Protein AF-A0A8T7A6Z7-F1 (afdb_monomer_lite)

Radius of gyration: 22.87 Å; chains: 1; bounding box: 56×29×60 Å

Sequence (134 aa):
MDINQIFSFLGSIPWYIWLILFIGFLFVTGDRILFEYEVKFPLQQGLGRGELEFKSLKKKGELIELEFDLETDEPLNSLEIFVNDESVHRLSKDKLSSQIRIKEAYNGVSPKENDQVRVEINGQTRFSGNLYRD

Foldseek 3Di:
DDPVVVVVVVVVDDVVVVVVVVVVVCVVVPWDWPFWKKDWFPDDPQWDIWIWIWTAIPVPATKTWTKGQTDDPDQFAKKWKDWLNDTFDIDGNVQDDNIHTDTDHTPDDDHDFQTKMFMDTPNHTPTIDGIDGD

Secondary structure (DSSP, 8-state):
--HHHHHHHHHHS-HHHHHHHHHHHHHHH---EEEEEEEEE--BTTB-EEEEEEEEETTTEEEEEEEEE---SS---EEEEEETTEEEEEEEGGG--SEEEEEEEE-SPPP-TTPEEEEEETTEEEEEEE-EE-

Structure (mmCIF, N/CA/C/O backbone):
data_AF-A0A8T7A6Z7-F1
#
_entry.id   AF-A0A8T7A6Z7-F1
#
loop_
_atom_site.group_PDB
_atom_site.id
_atom_site.type_symbol
_atom_site.label_atom_id
_atom_site.label_alt_id
_atom_site.label_comp_id
_atom_site.label_asym_id
_atom_site.label_entity_id
_atom_site.label_seq_id
_atom_site.pdbx_PDB_ins_code
_atom_site.Cartn_x
_atom_site.Cartn_y
_atom_site.Cartn_z
_atom_site.occupancy
_atom_site.B_iso_or_equiv
_atom_site.auth_seq_id
_atom_site.auth_comp_id
_atom_site.auth_asym_id
_atom_site.auth_atom_id
_atom_site.pdbx_PDB_model_num
ATOM 1 N N . MET A 1 1 ? 36.596 -17.715 -27.586 1.00 61.12 1 MET A N 1
ATOM 2 C CA . MET A 1 1 ? 36.614 -16.299 -27.997 1.00 61.12 1 MET A CA 1
ATOM 3 C C . MET A 1 1 ? 37.501 -15.577 -27.008 1.00 61.12 1 MET A C 1
ATOM 5 O O . MET A 1 1 ? 37.231 -15.668 -25.817 1.00 61.12 1 MET A O 1
ATOM 9 N N . ASP A 1 2 ? 38.596 -14.987 -27.476 1.00 87.00 2 ASP A N 1
ATOM 10 C CA . ASP A 1 2 ? 39.573 -14.333 -26.601 1.00 87.00 2 ASP A CA 1
ATOM 11 C C . ASP A 1 2 ? 39.030 -13.017 -26.042 1.00 87.00 2 ASP A C 1
ATOM 13 O O . ASP A 1 2 ? 38.302 -12.292 -26.723 1.00 87.00 2 ASP A O 1
ATOM 17 N N . ILE A 1 3 ? 39.444 -12.661 -24.825 1.00 82.69 3 ILE A N 1
ATOM 18 C CA . ILE A 1 3 ? 39.104 -11.375 -24.193 1.00 82.69 3 ILE A CA 1
ATOM 19 C C . ILE A 1 3 ? 39.466 -10.190 -25.106 1.00 82.69 3 ILE A C 1
ATOM 21 O O . ILE A 1 3 ? 38.696 -9.242 -25.242 1.00 82.69 3 ILE A O 1
ATOM 25 N N . ASN A 1 4 ? 40.585 -10.288 -25.824 1.00 83.94 4 ASN A N 1
ATOM 26 C CA . ASN A 1 4 ? 41.031 -9.256 -26.759 1.00 83.94 4 ASN A CA 1
ATOM 27 C C . ASN A 1 4 ? 40.121 -9.139 -27.993 1.00 83.94 4 ASN A C 1
ATOM 29 O O . ASN A 1 4 ? 39.920 -8.042 -28.512 1.00 83.94 4 ASN A O 1
ATOM 33 N N . GLN A 1 5 ? 39.515 -10.246 -28.434 1.00 83.88 5 GLN A N 1
ATOM 34 C CA . GLN A 1 5 ? 38.536 -10.235 -29.523 1.00 83.88 5 GLN A CA 1
ATOM 35 C C . GLN A 1 5 ? 37.231 -9.570 -29.076 1.00 83.88 5 GLN A C 1
ATOM 37 O O . GLN A 1 5 ? 36.665 -8.779 -29.829 1.00 83.88 5 GLN A O 1
ATOM 42 N N . ILE A 1 6 ? 36.806 -9.806 -27.829 1.00 82.00 6 ILE A N 1
ATOM 43 C CA . ILE A 1 6 ? 35.635 -9.149 -27.230 1.00 82.00 6 ILE A CA 1
ATOM 44 C C . ILE A 1 6 ? 35.831 -7.628 -27.188 1.00 82.00 6 ILE A C 1
ATOM 46 O O . ILE A 1 6 ? 34.968 -6.894 -27.660 1.00 82.00 6 ILE A O 1
ATOM 50 N N . PHE A 1 7 ? 36.972 -7.141 -26.693 1.00 81.88 7 PHE A N 1
ATOM 51 C CA . PHE A 1 7 ? 37.239 -5.698 -26.627 1.00 81.88 7 PHE A CA 1
ATOM 52 C C . PHE A 1 7 ? 37.320 -5.038 -28.008 1.00 81.88 7 PHE A C 1
ATOM 54 O O . PHE A 1 7 ? 36.793 -3.942 -28.190 1.00 81.88 7 PHE A O 1
ATOM 61 N N . SER A 1 8 ? 37.916 -5.716 -28.994 1.00 82.31 8 SER A N 1
ATOM 62 C CA . SER A 1 8 ? 37.979 -5.206 -30.371 1.00 82.31 8 SER A CA 1
ATOM 63 C C . SER A 1 8 ? 36.595 -5.081 -31.017 1.00 82.31 8 SER A C 1
ATOM 65 O O . SER A 1 8 ? 36.318 -4.108 -31.716 1.00 82.31 8 SER A O 1
ATOM 67 N N . PHE A 1 9 ? 35.701 -6.028 -30.723 1.00 83.62 9 PHE A N 1
ATOM 68 C CA . PHE A 1 9 ? 34.317 -6.006 -31.178 1.00 83.62 9 PHE A CA 1
ATOM 69 C C . PHE A 1 9 ? 33.499 -4.921 -30.468 1.00 83.62 9 PHE A C 1
ATOM 71 O O . PHE A 1 9 ? 32.759 -4.190 -31.110 1.00 83.62 9 PHE A O 1
ATOM 78 N N . LEU A 1 10 ? 33.656 -4.752 -29.153 1.00 81.12 10 LEU A N 1
ATOM 79 C CA . LEU A 1 10 ? 32.956 -3.697 -28.411 1.00 81.12 10 LEU A CA 1
ATOM 80 C C . LEU A 1 10 ? 33.410 -2.289 -28.830 1.00 81.12 10 LEU A C 1
ATOM 82 O O . LEU A 1 10 ? 32.596 -1.367 -28.854 1.00 81.12 10 LEU A O 1
ATOM 86 N N . GLY A 1 11 ? 34.686 -2.130 -29.194 1.00 81.31 11 GLY A N 1
ATOM 87 C CA . GLY A 1 11 ? 35.249 -0.876 -29.700 1.00 81.31 11 GLY A CA 1
ATOM 88 C C . GLY A 1 11 ? 34.882 -0.547 -31.152 1.00 81.31 11 GLY A C 1
ATOM 89 O O . GLY A 1 11 ? 35.010 0.608 -31.550 1.00 81.31 11 GLY A O 1
ATOM 90 N N . SER A 1 12 ? 34.413 -1.521 -31.942 1.00 87.81 12 SER A N 1
ATOM 91 C CA . SER A 1 12 ? 33.935 -1.280 -33.314 1.00 87.81 12 SER A CA 1
ATOM 92 C C . SER A 1 12 ? 32.479 -0.807 -33.368 1.00 87.81 12 SER A C 1
ATOM 94 O O . SER A 1 12 ? 32.022 -0.329 -34.408 1.00 87.81 12 SER A O 1
ATOM 96 N N . ILE A 1 13 ? 31.754 -0.898 -32.246 1.00 89.81 13 ILE A N 1
ATOM 97 C CA . ILE A 1 13 ? 30.379 -0.418 -32.116 1.00 89.81 13 ILE A CA 1
ATOM 98 C C . ILE A 1 13 ? 30.378 1.121 -32.066 1.00 89.81 13 ILE A C 1
ATOM 100 O O . ILE A 1 13 ? 31.008 1.709 -31.183 1.00 89.81 13 ILE A O 1
ATOM 104 N N . PRO A 1 14 ? 29.634 1.800 -32.960 1.00 92.81 14 PRO A N 1
ATOM 105 C CA . PRO A 1 14 ? 29.513 3.251 -32.939 1.00 92.81 14 PRO A CA 1
ATOM 106 C C . PRO A 1 14 ? 28.976 3.794 -31.609 1.00 92.81 14 PRO A C 1
ATOM 108 O O . PRO A 1 14 ? 28.041 3.249 -31.022 1.00 92.81 14 PRO A O 1
ATOM 111 N N . TRP A 1 15 ? 29.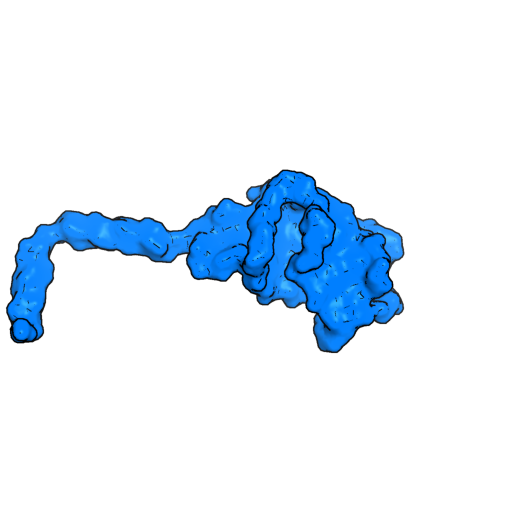518 4.930 -31.167 1.00 87.94 15 TRP A N 1
ATOM 112 C CA . TRP A 1 15 ? 29.206 5.526 -29.862 1.00 87.94 15 TRP A CA 1
ATOM 113 C C . TRP A 1 15 ? 27.708 5.821 -29.646 1.00 87.94 15 TRP A C 1
ATOM 115 O O . TRP A 1 15 ? 27.216 5.731 -28.524 1.00 87.94 15 TRP A O 1
ATOM 125 N N . TYR A 1 16 ? 26.952 6.124 -30.705 1.00 89.50 16 TYR A N 1
ATOM 126 C CA . TYR A 1 16 ? 25.513 6.384 -30.599 1.00 89.50 16 TYR A CA 1
ATOM 127 C C . TYR A 1 16 ? 24.709 5.123 -30.247 1.00 89.50 16 TYR A C 1
ATOM 129 O O . TYR A 1 16 ? 23.653 5.228 -29.630 1.00 89.50 16 TYR A O 1
ATOM 137 N N . ILE A 1 17 ? 25.204 3.927 -30.587 1.00 90.81 17 ILE A N 1
ATOM 138 C CA . ILE A 1 17 ? 24.570 2.663 -30.186 1.00 90.81 17 ILE A CA 1
ATOM 139 C C . ILE A 1 17 ? 24.707 2.487 -28.673 1.00 90.81 17 ILE A C 1
ATOM 141 O O . ILE A 1 17 ? 23.733 2.139 -28.009 1.00 90.81 17 ILE A O 1
ATOM 145 N N . TRP A 1 18 ? 25.872 2.819 -28.111 1.00 89.25 18 TRP A N 1
ATOM 146 C CA . TRP A 1 18 ? 26.071 2.862 -26.662 1.00 89.25 18 TRP A CA 1
ATOM 147 C C . TRP A 1 18 ? 25.151 3.879 -25.984 1.00 89.25 18 TRP A C 1
ATOM 149 O O . TRP A 1 18 ? 24.578 3.575 -24.941 1.00 89.25 18 TRP A O 1
ATOM 159 N N . LEU A 1 19 ? 24.940 5.045 -26.601 1.00 90.06 19 LEU A N 1
ATOM 160 C CA . LEU A 1 19 ? 23.997 6.050 -26.106 1.00 90.06 19 LEU A CA 1
ATOM 161 C C . LEU A 1 19 ? 22.553 5.520 -26.087 1.00 90.06 19 LEU A C 1
ATOM 163 O O . LEU A 1 19 ? 21.860 5.670 -25.085 1.00 90.06 19 LEU A O 1
ATOM 167 N N . ILE A 1 20 ? 22.102 4.867 -27.162 1.00 90.56 20 ILE A N 1
ATOM 168 C CA . ILE A 1 20 ? 20.757 4.273 -27.242 1.00 90.56 20 ILE A CA 1
ATOM 169 C C . ILE A 1 20 ? 20.594 3.160 -26.203 1.00 90.56 20 ILE A C 1
ATOM 171 O O . ILE A 1 20 ? 19.575 3.116 -25.516 1.00 90.56 20 ILE A O 1
ATOM 175 N N . LEU A 1 21 ? 21.598 2.292 -26.044 1.00 88.69 21 LEU A N 1
ATOM 176 C CA . LEU A 1 21 ? 21.594 1.247 -25.018 1.00 88.69 21 LEU A CA 1
ATOM 177 C C . LEU A 1 21 ? 21.563 1.839 -23.608 1.00 88.69 21 LEU A C 1
ATOM 179 O O . LEU A 1 21 ? 20.843 1.328 -22.757 1.00 88.69 21 LEU A O 1
ATOM 183 N N . PHE A 1 22 ? 22.281 2.935 -23.366 1.00 88.31 22 PHE A N 1
ATOM 184 C CA . PHE A 1 22 ? 22.263 3.643 -22.090 1.00 88.31 22 PHE A CA 1
ATOM 185 C C . PHE A 1 22 ? 20.902 4.293 -21.812 1.00 88.31 22 PHE A C 1
ATOM 187 O O . PHE A 1 22 ? 20.369 4.151 -20.717 1.00 88.31 22 PHE A O 1
ATOM 194 N N . ILE A 1 23 ? 20.281 4.938 -22.803 1.00 86.31 23 ILE A N 1
ATOM 195 C CA . ILE A 1 23 ? 18.930 5.506 -22.673 1.00 86.31 23 ILE A CA 1
ATOM 196 C C . ILE A 1 23 ? 17.895 4.395 -22.448 1.00 86.31 23 ILE A C 1
ATOM 198 O O . ILE A 1 23 ? 17.038 4.515 -21.573 1.00 86.31 23 ILE A O 1
ATOM 202 N N . GLY A 1 24 ? 17.994 3.289 -23.189 1.00 85.25 24 GLY A N 1
ATOM 203 C CA . GLY A 1 24 ? 17.162 2.105 -22.989 1.00 85.25 24 GLY A CA 1
ATOM 204 C C . GLY A 1 24 ? 17.346 1.518 -21.590 1.00 85.25 24 GLY A C 1
ATOM 205 O O . GLY A 1 24 ? 16.366 1.233 -20.905 1.00 85.25 24 GLY A O 1
ATOM 206 N N . PHE A 1 25 ? 18.589 1.435 -21.117 1.00 84.06 25 PHE A N 1
ATOM 207 C CA . PHE A 1 25 ? 18.913 1.038 -19.753 1.00 84.06 25 PHE A CA 1
ATOM 208 C C . PHE A 1 25 ? 18.28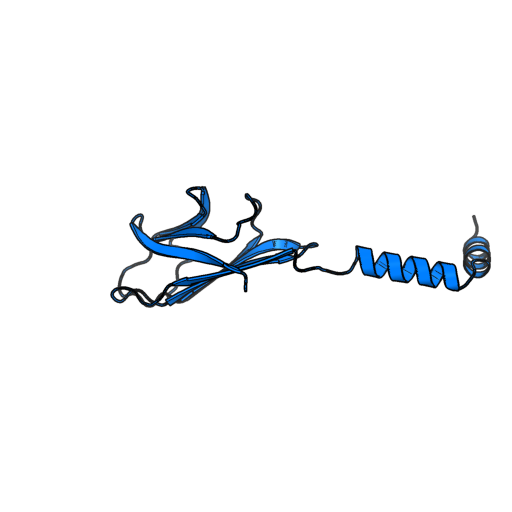6 1.983 -18.730 1.00 84.06 25 PHE A C 1
ATOM 210 O O . PHE A 1 25 ? 17.663 1.498 -17.796 1.00 84.06 25 PHE A O 1
ATOM 217 N N . LEU A 1 26 ? 18.363 3.305 -18.901 1.00 80.81 26 LEU A N 1
ATOM 218 C CA . LEU A 1 26 ? 17.701 4.267 -18.012 1.00 80.81 26 LEU A CA 1
ATOM 219 C C . LEU A 1 26 ? 16.177 4.111 -18.024 1.00 80.81 26 LEU A C 1
ATOM 221 O O . LEU A 1 26 ? 15.540 4.231 -16.984 1.00 80.81 26 LEU A O 1
ATOM 225 N N . PHE A 1 27 ? 15.574 3.790 -19.167 1.00 76.94 27 PHE A N 1
ATOM 226 C CA . PHE A 1 27 ? 14.129 3.572 -19.258 1.00 76.94 27 PHE A CA 1
ATOM 227 C C . PHE A 1 27 ? 13.684 2.273 -18.570 1.00 76.94 27 PHE A C 1
ATOM 229 O O . PHE A 1 27 ? 12.627 2.231 -17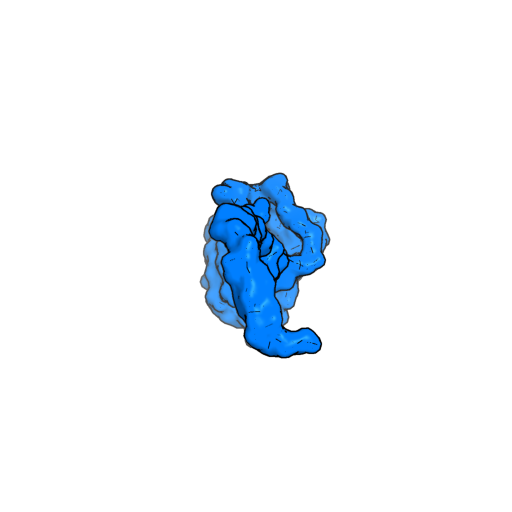.938 1.00 76.94 27 PHE A O 1
ATOM 236 N N . VAL A 1 28 ? 14.496 1.218 -18.677 1.00 75.00 28 VAL A N 1
ATOM 237 C CA . VAL A 1 28 ? 14.285 -0.066 -17.991 1.00 75.00 28 VAL A CA 1
ATOM 238 C C . VAL A 1 28 ? 14.593 0.057 -16.499 1.00 75.00 28 VAL A C 1
ATOM 240 O O . VAL A 1 28 ? 13.921 -0.560 -15.672 1.00 75.00 28 VAL A O 1
ATOM 243 N N . THR A 1 29 ? 15.602 0.851 -16.133 1.00 70.50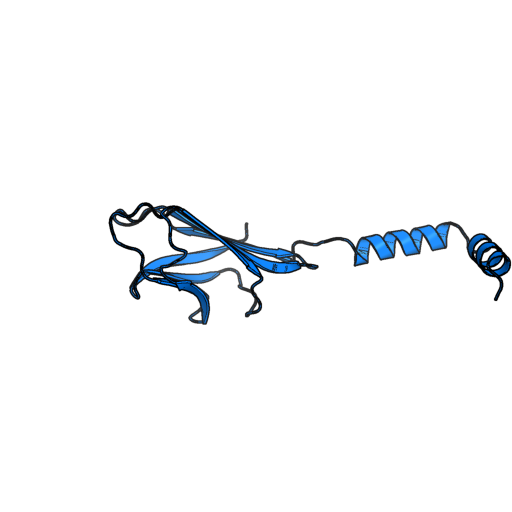 29 THR A N 1
ATOM 244 C CA . THR A 1 29 ? 16.064 0.965 -14.751 1.00 70.50 29 THR A CA 1
ATOM 245 C C . THR A 1 29 ? 15.420 2.077 -13.942 1.00 70.50 29 THR A C 1
ATOM 247 O O . THR A 1 29 ? 15.466 1.990 -12.714 1.00 70.50 29 THR A O 1
ATOM 250 N N . GLY A 1 30 ? 14.795 3.055 -14.592 1.00 63.53 30 GLY A N 1
ATOM 251 C CA . GLY A 1 30 ? 14.085 4.145 -13.945 1.00 63.53 30 GLY A CA 1
ATOM 252 C C . GLY A 1 30 ? 12.915 3.620 -13.125 1.00 63.53 30 GLY A C 1
ATOM 253 O O . GLY A 1 30 ? 11.972 3.040 -13.669 1.00 63.53 30 GLY A O 1
ATOM 254 N N . ASP A 1 31 ? 12.991 3.820 -11.813 1.00 62.03 31 ASP A N 1
ATOM 255 C CA . ASP A 1 31 ? 11.869 3.577 -10.919 1.00 62.03 31 ASP A CA 1
ATOM 256 C C . ASP A 1 31 ? 10.811 4.649 -11.199 1.00 62.03 31 ASP A C 1
ATOM 258 O O . ASP A 1 31 ? 11.115 5.843 -11.226 1.00 62.03 31 ASP A O 1
ATOM 262 N N . ARG A 1 32 ? 9.584 4.228 -11.499 1.00 63.81 32 ARG A N 1
ATOM 263 C CA . ARG A 1 32 ? 8.462 5.144 -11.734 1.00 63.81 32 ARG A CA 1
ATOM 264 C C . ARG A 1 32 ? 7.435 4.930 -10.641 1.00 63.81 32 ARG A C 1
ATOM 266 O O . ARG A 1 32 ? 7.114 3.782 -10.345 1.00 63.81 32 ARG A O 1
ATOM 273 N N . ILE A 1 33 ? 6.908 6.021 -10.096 1.00 65.94 33 ILE A N 1
ATOM 274 C CA . ILE A 1 33 ? 5.720 5.980 -9.243 1.00 65.94 33 ILE A CA 1
ATOM 275 C C . ILE A 1 33 ? 4.552 5.567 -10.145 1.00 65.94 33 ILE A C 1
ATOM 277 O O . ILE A 1 33 ? 4.303 6.207 -11.169 1.00 65.94 33 ILE A O 1
ATOM 281 N N . LEU A 1 34 ? 3.923 4.434 -9.834 1.00 67.44 34 LEU A N 1
ATOM 282 C CA . LEU A 1 34 ? 2.760 3.923 -10.565 1.00 67.44 34 LEU A CA 1
ATOM 283 C C . LEU A 1 34 ? 1.483 4.587 -10.057 1.00 67.44 34 LEU A C 1
ATOM 285 O O . LEU A 1 34 ? 0.656 5.013 -10.860 1.00 67.44 34 LEU A O 1
ATOM 289 N N . PHE A 1 35 ? 1.360 4.698 -8.737 1.00 67.56 35 PHE A N 1
ATOM 290 C CA . PHE A 1 35 ? 0.283 5.405 -8.065 1.00 67.56 35 PHE A CA 1
ATOM 291 C C . PHE A 1 35 ? 0.706 5.810 -6.652 1.00 67.56 35 PHE A C 1
ATOM 293 O O . PHE A 1 35 ? 1.567 5.168 -6.044 1.00 67.56 35 PHE A O 1
ATOM 300 N N . GLU A 1 36 ? 0.079 6.877 -6.173 1.00 76.25 36 GLU A N 1
ATOM 301 C CA . GLU A 1 36 ? 0.228 7.451 -4.842 1.00 76.25 36 GLU A CA 1
ATOM 302 C C . GLU A 1 36 ? -1.175 7.879 -4.410 1.00 76.25 36 GLU A C 1
ATOM 304 O O . GLU A 1 36 ? -1.814 8.704 -5.070 1.00 76.25 36 GLU A O 1
ATOM 309 N N . TYR A 1 37 ? -1.700 7.203 -3.394 1.00 78.75 37 TYR A N 1
ATOM 310 C CA . TYR A 1 37 ? -3.002 7.496 -2.816 1.00 78.75 37 TYR A CA 1
ATOM 311 C C . TYR A 1 37 ? -2.852 7.681 -1.319 1.00 78.75 37 TYR A C 1
ATOM 313 O O . TYR A 1 37 ? -2.133 6.923 -0.676 1.00 78.75 37 TYR A O 1
ATOM 321 N N . GLU A 1 38 ? -3.587 8.624 -0.755 1.00 79.56 38 GLU A N 1
ATOM 322 C CA . GLU A 1 38 ? -3.631 8.836 0.680 1.00 79.56 38 GLU A CA 1
ATOM 323 C C . GLU A 1 38 ? -5.066 8.879 1.199 1.00 79.56 38 GLU A C 1
ATOM 325 O O . GLU A 1 38 ? -6.012 9.291 0.519 1.00 79.56 38 GLU A O 1
ATOM 330 N N . VAL A 1 39 ? -5.234 8.449 2.444 1.00 77.00 39 VAL A N 1
ATOM 331 C CA . VAL A 1 39 ? -6.421 8.744 3.235 1.00 77.00 39 VAL A CA 1
ATOM 332 C C . VAL A 1 39 ? -5.985 9.237 4.607 1.00 77.00 39 VAL A C 1
ATOM 334 O O . VAL A 1 39 ? -5.238 8.581 5.333 1.00 77.00 39 VAL A O 1
ATOM 337 N N . LYS A 1 40 ? -6.467 10.429 4.955 1.00 78.38 40 LYS A N 1
ATOM 338 C CA . LYS A 1 40 ? -6.246 11.052 6.258 1.00 78.38 40 LYS A CA 1
ATOM 339 C C . LYS A 1 40 ? -7.510 10.910 7.086 1.00 78.38 40 LYS A C 1
ATOM 341 O O . LYS A 1 40 ? -8.579 11.391 6.705 1.00 78.38 40 LYS A O 1
ATOM 346 N N . PHE A 1 41 ? -7.390 10.252 8.227 1.00 74.81 41 PHE A N 1
ATOM 347 C CA . PHE A 1 41 ? -8.472 10.083 9.178 1.00 74.81 41 PHE A CA 1
ATOM 348 C C . PHE A 1 41 ? -8.374 11.171 10.253 1.00 74.81 41 PHE A C 1
ATOM 350 O O . PHE A 1 41 ? -7.406 11.202 11.020 1.00 74.81 41 PHE A O 1
ATOM 357 N N . PRO A 1 42 ? -9.354 12.091 10.330 1.00 68.06 42 PRO A N 1
ATOM 358 C CA . PRO A 1 42 ? -9.363 13.109 11.368 1.00 68.06 42 PRO A CA 1
ATOM 359 C C . PRO A 1 42 ? -9.583 12.470 12.743 1.00 68.06 42 PRO A C 1
ATOM 361 O O . PRO A 1 42 ? -10.193 11.408 12.857 1.00 68.06 42 PRO A O 1
ATOM 364 N N . LEU A 1 43 ? -9.129 13.167 13.786 1.00 65.00 43 LEU A N 1
ATOM 365 C CA . LEU A 1 43 ? -9.282 12.748 15.178 1.00 65.00 43 LEU A CA 1
ATOM 366 C C . LEU A 1 43 ? -10.767 12.479 15.485 1.00 65.00 43 LEU A C 1
ATOM 368 O O . LEU A 1 43 ? -11.588 13.400 15.423 1.00 65.00 43 LEU A O 1
ATOM 372 N N . GLN A 1 44 ? -11.117 11.236 15.813 1.00 61.69 44 GLN A N 1
ATOM 373 C CA . GLN A 1 44 ? -12.484 10.864 16.177 1.00 61.69 44 GLN A CA 1
ATOM 374 C C . GLN A 1 44 ? -12.533 10.378 17.622 1.00 61.69 44 GLN A C 1
ATOM 376 O O . GLN A 1 44 ? -11.891 9.403 17.986 1.00 61.69 44 GLN A O 1
ATOM 381 N N . GLN A 1 45 ? -13.342 11.054 18.446 1.00 55.62 45 GLN A N 1
ATOM 382 C CA . GLN A 1 45 ? -13.749 10.591 19.782 1.00 55.62 45 GLN A CA 1
ATOM 383 C C . GLN A 1 45 ? -12.596 10.144 20.711 1.00 55.62 45 GLN A C 1
ATOM 385 O O . GLN A 1 45 ? -12.750 9.191 21.465 1.00 55.62 45 GLN A O 1
ATOM 390 N N . GLY A 1 46 ? -11.446 10.829 20.680 1.00 53.47 46 GLY A N 1
ATOM 391 C CA . GLY A 1 46 ? -10.308 10.506 21.558 1.00 53.47 46 GLY A CA 1
ATOM 392 C C . GLY A 1 46 ? -9.452 9.318 21.101 1.00 53.47 46 GLY A C 1
ATOM 393 O O . GLY A 1 46 ? -8.555 8.911 21.827 1.00 53.47 46 GLY A O 1
ATOM 394 N N . LEU A 1 47 ? -9.707 8.783 19.905 1.00 59.44 47 LEU A N 1
ATOM 395 C CA . LEU A 1 47 ? -8.770 7.950 19.156 1.00 59.44 47 LEU A CA 1
ATOM 396 C C . LEU A 1 47 ? -7.989 8.880 18.214 1.00 59.44 47 LEU A C 1
ATOM 398 O O . LEU A 1 47 ? -8.609 9.729 17.570 1.00 59.44 47 LEU A O 1
ATOM 402 N N . GLY A 1 48 ? -6.657 8.757 18.200 1.00 62.22 48 GLY A N 1
ATOM 403 C CA . GLY A 1 48 ? -5.688 9.625 17.505 1.00 62.22 48 GLY A CA 1
ATOM 404 C C . GLY A 1 48 ? -5.904 9.903 16.002 1.00 62.22 48 GLY A C 1
ATOM 405 O O . GLY A 1 48 ? -6.997 9.784 15.452 1.00 62.22 48 GLY A O 1
ATOM 406 N N . ARG A 1 49 ? -4.850 10.350 15.311 1.00 65.88 49 ARG A N 1
ATOM 407 C CA . ARG A 1 49 ? -4.892 10.674 13.873 1.00 65.88 49 ARG A CA 1
ATOM 408 C C . ARG A 1 49 ? -4.297 9.523 13.067 1.00 65.88 49 ARG A C 1
ATOM 410 O O . ARG A 1 49 ? -3.132 9.188 13.222 1.00 65.88 49 ARG A O 1
ATOM 417 N N . GLY A 1 50 ? -5.081 8.935 12.173 1.00 66.94 50 GLY A N 1
ATOM 418 C CA . GLY A 1 50 ? -4.568 7.924 11.250 1.00 66.94 50 GLY A CA 1
ATOM 419 C C . GLY A 1 50 ? -4.220 8.550 9.909 1.00 66.94 50 GLY A C 1
ATOM 420 O O . GLY A 1 50 ? -5.066 9.232 9.334 1.00 66.94 50 GLY A O 1
ATOM 421 N N . GLU A 1 51 ? -3.033 8.288 9.378 1.00 70.12 51 GLU A N 1
ATOM 422 C CA . GLU A 1 51 ? -2.716 8.562 7.980 1.00 70.12 51 GLU A CA 1
ATOM 423 C C . GLU A 1 51 ? -2.365 7.248 7.286 1.00 70.12 51 GLU A C 1
ATOM 425 O O . GLU A 1 51 ? -1.787 6.322 7.856 1.00 70.12 51 GLU A O 1
ATOM 430 N N . LEU A 1 52 ? -2.806 7.105 6.048 1.00 71.94 52 LEU A N 1
ATOM 431 C CA . LEU A 1 52 ? -2.606 5.868 5.326 1.00 71.94 52 LEU A CA 1
ATOM 432 C C . LEU A 1 52 ? -2.219 6.205 3.894 1.00 71.94 52 LEU A C 1
ATOM 434 O O . LEU A 1 52 ? -3.040 6.733 3.147 1.00 71.94 52 LEU A O 1
ATOM 438 N N . GLU A 1 53 ? -0.972 5.896 3.537 1.00 71.56 53 GLU A N 1
ATOM 439 C CA . GLU A 1 53 ? -0.385 6.156 2.226 1.00 71.56 53 GLU A CA 1
ATOM 440 C C . GLU A 1 53 ? -0.190 4.833 1.458 1.00 71.56 53 GLU A C 1
ATOM 442 O O . GLU A 1 53 ? 0.474 3.886 1.883 1.00 71.56 53 GLU A O 1
ATOM 447 N N . PHE A 1 54 ? -0.780 4.744 0.275 1.00 70.25 54 PHE A N 1
ATOM 448 C CA . PHE A 1 54 ? -0.571 3.659 -0.672 1.00 70.25 54 PHE A CA 1
ATOM 449 C C . PHE A 1 54 ? 0.360 4.156 -1.774 1.00 70.25 54 PHE A C 1
ATOM 451 O O . PHE A 1 54 ? -0.041 4.972 -2.606 1.00 70.25 54 PHE A O 1
ATOM 458 N N . LYS A 1 55 ? 1.589 3.634 -1.825 1.00 68.75 55 LYS A N 1
ATOM 459 C CA . LYS A 1 55 ? 2.608 4.080 -2.778 1.00 68.75 55 LYS A CA 1
ATOM 460 C C . LYS A 1 55 ? 3.199 2.913 -3.557 1.00 68.75 55 LYS A C 1
ATOM 462 O O . LYS A 1 55 ? 4.026 2.151 -3.063 1.00 68.75 55 LYS A O 1
ATOM 467 N N . SER A 1 56 ? 2.873 2.807 -4.839 1.00 65.38 56 SER A N 1
ATOM 468 C CA . SER A 1 56 ? 3.464 1.774 -5.694 1.00 65.38 56 SER A CA 1
ATOM 469 C C . SER A 1 56 ? 4.620 2.302 -6.529 1.00 65.38 56 SER A C 1
ATOM 471 O O . SER A 1 56 ? 4.493 3.279 -7.274 1.00 65.38 56 SER A O 1
ATOM 473 N N . LEU A 1 57 ? 5.759 1.614 -6.437 1.00 64.00 57 LEU A N 1
ATOM 474 C CA . LEU A 1 57 ? 6.945 1.876 -7.244 1.00 64.00 57 LEU A CA 1
ATOM 475 C C . LEU A 1 57 ? 7.138 0.727 -8.234 1.00 64.00 57 LEU A C 1
ATOM 477 O O . LEU A 1 57 ? 7.208 -0.442 -7.852 1.00 64.00 57 LEU A O 1
ATOM 481 N N . LYS A 1 58 ? 7.295 1.063 -9.517 1.00 57.72 58 LYS A N 1
ATOM 482 C CA . LYS A 1 58 ? 7.361 0.115 -10.642 1.00 57.72 58 LYS A CA 1
ATOM 483 C C . LYS A 1 58 ? 8.338 -1.049 -10.435 1.00 57.72 58 LYS A C 1
ATOM 485 O O . LYS A 1 58 ? 8.083 -2.130 -10.960 1.00 57.72 58 LYS A O 1
ATOM 490 N N . LYS A 1 59 ? 9.449 -0.858 -9.715 1.00 55.88 59 LYS A N 1
ATOM 491 C CA . LYS A 1 59 ? 10.413 -1.935 -9.426 1.00 55.88 59 LYS A CA 1
ATOM 492 C C . LYS A 1 59 ? 10.283 -2.573 -8.048 1.00 55.88 59 LYS A C 1
ATOM 494 O O . LYS A 1 59 ? 10.809 -3.670 -7.870 1.00 55.88 59 LYS A O 1
ATOM 499 N N . LYS A 1 60 ? 9.646 -1.909 -7.082 1.00 55.66 60 LYS A N 1
ATOM 500 C CA . LYS A 1 60 ? 9.499 -2.434 -5.714 1.00 55.66 60 LYS A CA 1
ATOM 501 C C . LYS A 1 60 ? 8.155 -3.121 -5.460 1.00 55.66 60 LYS A C 1
ATOM 503 O O . LYS A 1 60 ? 7.956 -3.632 -4.364 1.00 55.66 60 LYS A O 1
ATOM 508 N N . GLY A 1 61 ? 7.288 -3.190 -6.468 1.00 55.53 61 GLY A N 1
ATOM 509 C CA . GLY A 1 61 ? 5.918 -3.655 -6.282 1.00 55.53 61 GLY A CA 1
ATOM 510 C C . GLY A 1 61 ? 5.069 -2.582 -5.602 1.00 55.53 61 GLY A C 1
ATOM 511 O O . GLY A 1 61 ? 5.503 -1.439 -5.424 1.00 55.53 61 GLY A O 1
ATOM 512 N N . GLU A 1 62 ? 3.843 -2.944 -5.243 1.00 57.78 62 GLU A N 1
ATOM 513 C CA . GLU A 1 62 ? 2.967 -2.060 -4.483 1.00 57.78 62 GLU A CA 1
ATOM 514 C C . GLU A 1 62 ? 3.458 -2.050 -3.037 1.00 57.78 62 GLU A C 1
ATOM 516 O O . GLU A 1 62 ? 3.448 -3.073 -2.360 1.00 57.78 62 GLU A O 1
ATOM 521 N N . LEU A 1 63 ? 3.973 -0.918 -2.568 1.00 54.91 63 LEU A N 1
ATOM 522 C CA . LEU A 1 63 ? 4.288 -0.734 -1.159 1.00 54.91 63 LEU A CA 1
ATOM 523 C C . LEU A 1 63 ? 3.100 -0.013 -0.531 1.00 54.91 63 LEU A C 1
ATOM 525 O O . LEU A 1 63 ? 2.640 1.013 -1.026 1.00 54.91 63 LEU A O 1
ATOM 529 N N . ILE A 1 64 ? 2.572 -0.562 0.552 1.00 58.97 64 ILE A N 1
ATOM 530 C CA . ILE A 1 64 ? 1.649 0.180 1.394 1.00 58.97 64 ILE A CA 1
ATOM 531 C C . ILE A 1 64 ? 2.459 0.699 2.572 1.00 58.97 64 ILE A C 1
ATOM 533 O O . ILE A 1 64 ? 3.031 -0.069 3.352 1.00 58.97 64 ILE A O 1
ATOM 537 N N . GLU A 1 65 ? 2.527 2.022 2.666 1.00 60.06 65 GLU A N 1
ATOM 538 C CA . GLU A 1 65 ? 3.086 2.720 3.810 1.00 60.06 65 GLU A CA 1
ATOM 539 C C . GLU A 1 65 ? 1.926 3.187 4.697 1.00 60.06 65 GLU A C 1
ATOM 541 O O . GLU A 1 65 ? 1.302 4.224 4.503 1.00 60.06 65 GLU A O 1
ATOM 546 N N . LEU A 1 66 ? 1.600 2.371 5.692 1.00 59.28 66 LEU A N 1
ATOM 547 C CA . LEU A 1 66 ? 0.562 2.684 6.666 1.00 59.28 66 LEU A CA 1
ATOM 548 C C . LEU A 1 66 ? 1.230 3.426 7.828 1.00 59.28 66 LEU A C 1
ATOM 550 O O . LEU A 1 66 ? 2.102 2.862 8.496 1.00 59.28 66 LEU A O 1
ATOM 554 N N . GLU A 1 67 ? 0.831 4.664 8.101 1.00 60.00 67 GLU A N 1
ATOM 555 C CA . GLU A 1 67 ? 1.361 5.450 9.218 1.00 60.00 67 GLU A CA 1
ATOM 556 C C . GLU A 1 67 ? 0.233 5.861 10.165 1.00 60.00 67 GLU A C 1
ATOM 558 O O . GLU A 1 67 ? -0.383 6.917 10.064 1.00 60.00 67 GLU A O 1
ATOM 563 N N . PHE A 1 68 ? -0.044 4.991 11.128 1.00 60.50 68 PHE A N 1
ATOM 564 C CA . PHE A 1 68 ? -1.085 5.218 12.116 1.00 60.50 68 PHE A CA 1
ATOM 565 C C . PHE A 1 68 ? -0.497 5.806 13.396 1.00 60.50 68 PHE A C 1
ATOM 567 O O . PHE A 1 68 ? 0.263 5.134 14.096 1.00 60.50 68 PHE A O 1
ATOM 574 N N . ASP A 1 69 ? -0.892 7.035 13.733 1.00 58.19 69 ASP A N 1
ATOM 575 C CA . ASP A 1 69 ? -0.601 7.644 15.031 1.00 58.19 69 ASP A CA 1
ATOM 576 C C . ASP A 1 69 ? -1.841 7.557 15.931 1.00 58.19 69 ASP A C 1
ATOM 578 O O . ASP A 1 69 ? -2.805 8.325 15.827 1.00 58.19 69 ASP A O 1
ATOM 582 N N . LEU A 1 70 ? -1.860 6.546 16.795 1.00 61.31 70 LEU A N 1
ATOM 583 C CA . LEU A 1 70 ? -2.998 6.262 17.647 1.00 61.31 70 LEU A CA 1
ATOM 584 C C . LEU A 1 70 ? -2.672 6.556 19.108 1.00 61.31 70 LEU A C 1
ATOM 586 O O . LEU A 1 70 ? -2.239 5.697 19.875 1.00 61.31 70 LEU A O 1
ATOM 590 N N . GLU A 1 71 ? -3.005 7.765 19.531 1.00 58.59 71 GLU A N 1
ATOM 591 C CA . GLU A 1 71 ? -3.165 8.067 20.947 1.00 58.59 71 GLU A CA 1
ATOM 592 C C . GLU A 1 71 ? -4.523 7.525 21.409 1.00 58.59 71 GLU A C 1
ATOM 594 O O . GLU A 1 71 ? -5.576 7.985 20.962 1.00 58.59 71 GLU A O 1
ATOM 599 N N . THR A 1 72 ? -4.509 6.487 22.246 1.00 56.66 72 THR A N 1
ATOM 600 C CA . THR A 1 72 ? -5.711 5.933 22.877 1.00 56.66 72 THR A CA 1
ATOM 601 C C . THR A 1 72 ? -5.383 5.371 24.257 1.00 56.66 72 THR A C 1
ATOM 603 O O . THR A 1 72 ? -4.321 4.782 24.460 1.00 56.66 72 THR A O 1
ATOM 606 N N . ASP A 1 73 ? -6.316 5.532 25.195 1.00 56.81 73 ASP A N 1
ATOM 607 C CA . ASP A 1 73 ? -6.252 4.923 26.528 1.00 56.81 73 ASP A CA 1
ATOM 608 C C . ASP A 1 73 ? -6.700 3.442 26.516 1.00 56.81 73 ASP A C 1
ATOM 610 O O . ASP A 1 73 ? -6.565 2.736 27.520 1.00 56.81 73 ASP A O 1
ATOM 614 N N . GLU A 1 74 ? -7.243 2.945 25.394 1.00 61.84 74 GLU A N 1
ATOM 615 C CA . GLU A 1 74 ? -7.717 1.564 25.256 1.00 61.84 74 GLU A CA 1
ATOM 616 C C . GLU A 1 74 ? -6.605 0.604 24.789 1.00 61.84 74 GLU A C 1
ATOM 618 O O . GLU A 1 74 ? -5.824 0.922 23.890 1.00 61.84 74 GLU A O 1
ATOM 623 N N . PRO A 1 75 ? -6.540 -0.629 25.328 1.00 63.97 75 PRO A N 1
ATOM 624 C CA . PRO A 1 75 ? -5.578 -1.620 24.866 1.00 63.97 75 PRO A CA 1
ATOM 625 C C . PRO A 1 75 ? -5.882 -2.067 23.427 1.00 63.97 75 PRO A C 1
ATOM 627 O O . PRO A 1 75 ? -6.936 -2.640 23.128 1.00 63.97 75 PRO A O 1
ATOM 630 N N . LEU A 1 76 ? -4.908 -1.865 22.544 1.00 70.12 76 LEU A N 1
ATOM 631 C CA . LEU A 1 76 ? -4.937 -2.305 21.151 1.00 70.12 76 LEU A CA 1
ATOM 632 C C . LEU A 1 76 ? -4.586 -3.792 21.055 1.00 70.12 76 LEU A C 1
ATOM 634 O O . LEU A 1 76 ? -3.431 -4.179 21.220 1.00 70.12 76 LEU A O 1
ATOM 638 N N . ASN A 1 77 ? -5.577 -4.649 20.801 1.00 71.62 77 ASN A N 1
ATOM 639 C CA . ASN A 1 77 ? -5.370 -6.098 20.683 1.00 71.62 77 ASN A CA 1
ATOM 640 C C . ASN A 1 77 ? -5.276 -6.567 19.223 1.00 71.62 77 ASN A C 1
ATOM 642 O O . ASN A 1 77 ? -4.594 -7.553 18.938 1.00 71.62 77 ASN A O 1
ATOM 646 N N . SER A 1 78 ? -5.948 -5.877 18.303 1.00 74.75 78 SER A N 1
ATOM 647 C CA . SER A 1 78 ? -5.931 -6.189 16.873 1.00 74.75 78 SER A CA 1
ATOM 648 C C . SER A 1 78 ? -6.218 -4.942 16.049 1.00 74.75 78 SER A C 1
ATOM 650 O O . SER A 1 78 ? -7.136 -4.194 16.395 1.00 74.75 78 SER A O 1
ATOM 652 N N . LEU A 1 79 ? -5.488 -4.768 14.951 1.00 78.00 79 LEU A N 1
ATOM 653 C CA . LEU A 1 79 ? -5.763 -3.755 13.936 1.00 78.00 79 LEU A CA 1
ATOM 654 C C . LEU A 1 79 ? -5.862 -4.432 12.572 1.00 78.00 79 LEU A C 1
ATOM 656 O O . LEU A 1 79 ? -4.952 -5.151 12.166 1.00 78.00 79 LEU A O 1
ATOM 660 N N . GLU A 1 80 ? -6.973 -4.215 11.884 1.00 80.69 80 GLU A N 1
ATOM 661 C CA . GLU A 1 80 ? -7.235 -4.732 10.544 1.00 80.69 80 GLU A CA 1
ATOM 662 C C . GLU A 1 80 ? -7.586 -3.577 9.612 1.00 80.69 80 GLU A C 1
ATOM 664 O O . GLU A 1 80 ? -8.340 -2.675 9.974 1.00 80.69 80 GLU A O 1
ATOM 669 N N . ILE A 1 81 ? -7.011 -3.586 8.415 1.00 78.94 81 ILE A N 1
ATOM 670 C CA . ILE A 1 81 ? -7.242 -2.563 7.396 1.00 78.94 81 ILE A CA 1
ATOM 671 C C . ILE A 1 81 ? -7.931 -3.224 6.221 1.00 78.94 81 ILE A C 1
ATOM 673 O O . ILE A 1 81 ? -7.462 -4.238 5.701 1.00 78.94 81 ILE A O 1
ATOM 677 N N . PHE A 1 82 ? -9.029 -2.615 5.803 1.00 82.94 82 PHE A N 1
ATOM 678 C CA . PHE A 1 82 ? -9.852 -3.055 4.699 1.00 82.94 82 PHE A CA 1
ATOM 679 C C . PHE A 1 82 ? -9.856 -2.005 3.599 1.00 82.94 82 PHE A C 1
ATOM 681 O O . PHE A 1 82 ? -9.977 -0.812 3.885 1.00 82.94 82 PHE A O 1
ATOM 688 N N . VAL A 1 83 ? -9.786 -2.459 2.352 1.00 80.88 83 VAL A N 1
ATOM 689 C CA . VAL A 1 83 ? -9.994 -1.642 1.152 1.00 80.88 83 VAL A CA 1
ATOM 690 C C . VAL A 1 83 ? -11.086 -2.319 0.334 1.00 80.88 83 VAL A C 1
ATOM 692 O O . VA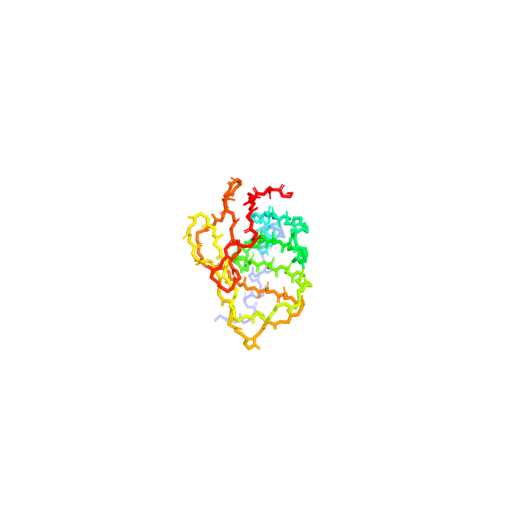L A 1 83 ? -10.932 -3.480 -0.029 1.00 80.88 83 VAL A O 1
ATOM 695 N N . ASN A 1 84 ? -12.206 -1.632 0.085 1.00 81.12 84 ASN A N 1
ATOM 696 C CA . ASN A 1 84 ? -13.369 -2.183 -0.632 1.00 81.12 84 ASN A CA 1
ATOM 697 C C . ASN A 1 84 ? -13.806 -3.578 -0.130 1.00 81.12 84 ASN A C 1
ATOM 699 O O . ASN A 1 84 ? -14.084 -4.472 -0.922 1.00 81.12 84 ASN A O 1
ATOM 703 N N . ASP A 1 85 ? -13.843 -3.760 1.194 1.00 78.56 85 ASP A N 1
ATOM 704 C CA . ASP A 1 85 ? -14.185 -5.014 1.890 1.00 78.56 85 ASP A CA 1
ATOM 705 C C . ASP A 1 85 ? -13.130 -6.140 1.844 1.00 78.56 85 ASP A C 1
ATOM 707 O O . ASP A 1 85 ? -13.306 -7.159 2.514 1.00 78.56 85 ASP A O 1
ATOM 711 N N . GLU A 1 86 ? -12.000 -5.961 1.157 1.00 79.75 86 GLU A N 1
ATOM 712 C CA . GLU A 1 86 ? -10.877 -6.902 1.216 1.00 79.75 86 GLU A CA 1
ATOM 713 C C . GLU A 1 86 ? -9.937 -6.556 2.377 1.00 79.75 86 GLU A C 1
ATOM 715 O O . GLU A 1 86 ? -9.518 -5.408 2.529 1.00 79.75 86 GLU A O 1
ATOM 720 N N . SER A 1 87 ? -9.597 -7.548 3.211 1.00 76.31 87 SER A N 1
ATOM 721 C CA . SER A 1 87 ? -8.607 -7.379 4.281 1.00 76.31 87 SER A CA 1
ATOM 722 C C . SER A 1 87 ? -7.212 -7.295 3.669 1.00 76.31 87 SER A C 1
ATOM 724 O O . SER A 1 87 ? -6.690 -8.269 3.126 1.00 76.31 87 SER A O 1
ATOM 726 N N . VAL A 1 88 ? -6.623 -6.108 3.750 1.00 73.94 88 VAL A N 1
ATOM 727 C CA . VAL A 1 88 ? -5.320 -5.777 3.169 1.00 73.94 88 VAL A CA 1
ATOM 728 C C . VAL A 1 88 ? -4.200 -6.113 4.140 1.00 73.94 88 VAL A C 1
ATOM 730 O O . VAL A 1 88 ? -3.145 -6.603 3.738 1.00 73.94 88 VAL A O 1
ATOM 733 N N . HIS A 1 89 ? -4.419 -5.848 5.428 1.00 75.44 89 HIS A N 1
ATOM 734 C CA . HIS A 1 89 ? -3.400 -6.060 6.441 1.00 75.44 89 HIS A CA 1
ATOM 735 C C . HIS A 1 89 ? -4.006 -6.295 7.826 1.00 75.44 89 HIS A C 1
ATOM 737 O O . HIS A 1 89 ? -5.022 -5.697 8.185 1.00 75.44 89 HIS A O 1
ATOM 743 N N . ARG A 1 90 ? -3.343 -7.148 8.616 1.00 73.94 90 ARG A N 1
ATOM 744 C CA . ARG A 1 90 ? -3.718 -7.484 9.991 1.00 73.94 90 ARG A CA 1
ATOM 745 C C . ARG A 1 90 ? -2.498 -7.423 10.900 1.00 73.94 90 ARG A C 1
ATOM 747 O O . ARG A 1 90 ? -1.589 -8.241 10.785 1.00 73.94 90 ARG A O 1
ATOM 754 N N . LEU A 1 91 ? -2.539 -6.517 11.867 1.00 73.62 91 LEU A N 1
ATOM 755 C CA . LEU A 1 91 ? -1.599 -6.463 12.976 1.00 73.62 91 LEU A CA 1
ATOM 756 C C . LEU A 1 91 ? -2.186 -7.126 14.219 1.00 73.62 91 LEU A C 1
ATOM 758 O O . LEU A 1 91 ? -3.301 -6.829 14.655 1.00 73.62 91 LEU A O 1
ATOM 762 N N . SER A 1 92 ? -1.388 -7.998 14.822 1.00 65.88 92 SER A N 1
ATOM 763 C CA . SER A 1 92 ? -1.653 -8.623 16.113 1.00 65.88 92 SER A CA 1
ATOM 764 C C . SER A 1 92 ? -0.966 -7.875 17.260 1.00 65.88 92 SER A C 1
ATOM 766 O O . SER A 1 92 ? 0.062 -7.219 17.073 1.00 65.88 92 SER A O 1
ATOM 768 N N . LYS A 1 93 ? -1.557 -8.003 18.458 1.00 62.50 93 LYS A N 1
ATOM 769 C CA . LYS A 1 93 ? -1.213 -7.333 19.729 1.00 62.50 93 LYS A CA 1
ATOM 770 C C . LYS A 1 93 ? 0.279 -7.098 19.996 1.00 62.50 93 LYS A C 1
ATOM 772 O O . LYS A 1 93 ? 0.633 -6.038 20.494 1.00 62.50 93 LYS A O 1
ATOM 777 N N . ASP A 1 94 ? 1.147 -8.045 19.646 1.00 58.75 94 ASP A N 1
ATOM 778 C CA . ASP A 1 94 ? 2.591 -7.972 19.921 1.00 58.75 94 ASP A CA 1
ATOM 779 C C . ASP A 1 94 ? 3.330 -6.842 19.178 1.00 58.75 94 ASP A C 1
ATOM 781 O O . ASP A 1 94 ? 4.476 -6.543 19.511 1.00 58.75 94 ASP A O 1
ATOM 785 N N . LYS A 1 95 ? 2.704 -6.208 18.177 1.00 57.72 95 LYS A N 1
ATOM 786 C CA . LYS A 1 95 ? 3.298 -5.119 17.379 1.00 57.72 95 LYS A CA 1
ATOM 787 C C . LYS A 1 95 ? 2.553 -3.781 17.481 1.00 57.72 95 LYS A C 1
ATOM 789 O O . LYS A 1 95 ? 2.889 -2.853 16.751 1.00 57.72 95 LYS A O 1
ATOM 794 N N . LEU A 1 96 ? 1.537 -3.678 18.341 1.00 61.69 96 LEU A N 1
ATOM 795 C CA . LEU A 1 96 ? 0.738 -2.459 18.498 1.00 61.69 96 LEU A CA 1
ATOM 796 C C . LEU A 1 96 ? 1.344 -1.564 19.593 1.00 61.69 96 LEU A C 1
ATOM 798 O O . LEU A 1 96 ? 1.266 -1.874 20.780 1.00 61.69 96 LEU A O 1
ATOM 802 N N . SER A 1 97 ? 1.946 -0.449 19.182 1.00 61.19 97 SER A N 1
ATOM 803 C CA . SER A 1 97 ? 2.338 0.682 20.038 1.00 61.19 97 SER A CA 1
ATOM 804 C C . SER A 1 97 ? 1.427 1.890 19.783 1.00 61.19 97 SER A C 1
ATOM 806 O O . SER A 1 97 ? 0.618 1.863 18.862 1.00 61.19 97 SER A O 1
ATOM 808 N N . SER A 1 98 ? 1.549 2.956 20.582 1.00 57.47 98 SER A N 1
ATOM 809 C CA . SER A 1 98 ? 0.830 4.224 20.352 1.00 57.47 98 SER A CA 1
ATOM 810 C C . SER A 1 98 ? 1.122 4.830 18.973 1.00 57.47 98 SER A C 1
ATOM 812 O O . SER A 1 98 ? 0.263 5.458 18.373 1.00 57.47 98 SER A O 1
ATOM 814 N N . GLN A 1 99 ? 2.313 4.579 18.427 1.00 59.38 99 GLN A N 1
ATOM 815 C CA . GLN A 1 99 ? 2.659 4.888 17.042 1.00 59.38 99 GLN A CA 1
ATOM 816 C C . GLN A 1 99 ? 2.920 3.599 16.279 1.00 59.38 99 GLN A C 1
ATOM 818 O O . GLN A 1 99 ? 3.750 2.786 16.694 1.00 59.38 99 GLN A O 1
ATOM 823 N N . ILE A 1 100 ? 2.216 3.405 15.168 1.00 62.22 100 ILE A N 1
ATOM 824 C CA . ILE A 1 100 ? 2.308 2.213 14.332 1.00 62.22 100 ILE A CA 1
ATOM 825 C C . ILE A 1 100 ? 2.684 2.650 12.929 1.00 62.22 100 ILE A C 1
ATOM 827 O O . ILE A 1 100 ? 1.866 3.158 12.167 1.00 62.22 100 ILE A O 1
ATOM 831 N N . ARG A 1 101 ? 3.939 2.390 12.569 1.00 61.75 101 ARG A N 1
ATOM 832 C CA . ARG A 1 101 ? 4.417 2.556 11.202 1.00 61.75 101 ARG A CA 1
ATOM 833 C C . ARG A 1 101 ? 4.588 1.193 10.556 1.00 61.75 101 ARG A C 1
ATOM 835 O O . ARG A 1 101 ? 5.450 0.415 10.961 1.00 61.75 101 ARG A O 1
ATOM 842 N N . ILE A 1 102 ? 3.778 0.914 9.548 1.00 63.25 102 ILE A N 1
ATOM 843 C CA . ILE A 1 102 ? 3.790 -0.334 8.792 1.00 63.25 102 ILE A CA 1
ATOM 844 C C . ILE A 1 102 ? 4.307 0.006 7.403 1.00 63.25 102 ILE A C 1
ATOM 846 O O . ILE A 1 102 ? 3.691 0.758 6.658 1.00 63.25 102 ILE A O 1
ATOM 850 N N . LYS A 1 103 ? 5.468 -0.539 7.060 1.00 62.34 103 LYS A N 1
ATOM 851 C CA . LYS A 1 103 ? 6.012 -0.474 5.705 1.00 62.34 103 LYS A CA 1
ATOM 852 C C . LYS A 1 103 ? 6.019 -1.892 5.172 1.00 62.34 103 LYS A C 1
ATOM 854 O O . LYS A 1 103 ? 6.962 -2.638 5.434 1.00 62.34 103 LYS A O 1
ATOM 859 N N . GLU A 1 104 ? 4.956 -2.273 4.478 1.00 62.41 104 GLU A N 1
ATOM 860 C CA . GLU A 1 104 ? 4.836 -3.613 3.912 1.00 62.41 104 GLU A CA 1
ATOM 861 C C . GLU A 1 104 ? 4.532 -3.563 2.420 1.00 62.41 104 GLU A C 1
ATOM 863 O O . GLU A 1 104 ? 3.835 -2.683 1.923 1.00 62.41 104 GLU A O 1
ATOM 868 N N . ALA A 1 105 ? 5.096 -4.521 1.688 1.00 56.88 105 ALA A N 1
ATOM 869 C CA . ALA A 1 105 ? 4.749 -4.724 0.293 1.00 56.88 105 ALA A CA 1
ATOM 870 C C . ALA A 1 105 ? 3.394 -5.432 0.231 1.00 56.88 105 ALA A C 1
ATOM 872 O O . ALA A 1 105 ? 3.222 -6.515 0.793 1.00 56.88 105 ALA A O 1
ATOM 873 N N . TYR A 1 106 ? 2.444 -4.817 -0.453 1.00 63.53 106 TYR A N 1
ATOM 874 C CA . TYR A 1 106 ? 1.136 -5.381 -0.708 1.00 63.53 106 TYR A CA 1
ATOM 875 C C . TYR A 1 106 ? 1.122 -6.069 -2.059 1.00 63.53 106 TYR A C 1
ATOM 877 O O . TYR A 1 106 ? 1.625 -5.559 -3.053 1.00 63.53 106 TYR A O 1
ATOM 885 N N . ASN A 1 107 ? 0.542 -7.261 -2.073 1.00 57.88 107 ASN A N 1
ATOM 886 C CA . ASN A 1 107 ? 0.399 -8.070 -3.278 1.00 57.88 107 ASN A CA 1
ATOM 887 C C . ASN A 1 107 ? -1.078 -8.279 -3.648 1.00 57.88 107 ASN A C 1
ATOM 889 O O . ASN A 1 107 ? -1.380 -9.195 -4.413 1.00 57.88 107 ASN A O 1
ATOM 893 N N . GLY A 1 108 ? -1.997 -7.513 -3.053 1.00 62.59 108 GLY A N 1
ATOM 894 C CA . GLY A 1 108 ? -3.416 -7.590 -3.389 1.00 62.59 108 GLY A CA 1
ATOM 895 C C . GLY A 1 108 ? -3.774 -6.710 -4.586 1.00 62.59 108 GLY A C 1
ATOM 896 O O . GLY A 1 108 ? -2.920 -6.350 -5.393 1.00 62.59 108 GLY A O 1
ATOM 897 N N . VAL A 1 109 ? -5.063 -6.417 -4.749 1.00 63.66 109 VAL A N 1
ATOM 898 C CA . VAL A 1 109 ? -5.559 -5.640 -5.893 1.00 63.66 109 VAL A CA 1
ATOM 899 C C . VAL A 1 109 ? -5.162 -4.174 -5.737 1.00 63.66 109 VAL A C 1
ATOM 901 O O . VAL A 1 109 ? -5.473 -3.573 -4.711 1.00 63.66 109 VAL A O 1
ATOM 904 N N . SER A 1 110 ? -4.532 -3.598 -6.767 1.00 68.62 110 SER A N 1
ATOM 905 C CA . SER A 1 110 ? -4.147 -2.185 -6.797 1.00 68.62 110 SER A CA 1
ATOM 906 C C . SER A 1 110 ? -5.332 -1.292 -6.401 1.00 68.62 110 SER A C 1
ATOM 908 O O . SER A 1 110 ? -6.358 -1.330 -7.097 1.00 68.62 110 SER A O 1
ATOM 910 N N . PRO A 1 111 ? -5.218 -0.489 -5.329 1.00 73.81 111 PRO A N 1
ATOM 911 C CA . PRO A 1 111 ? -6.287 0.407 -4.915 1.00 73.81 111 PRO A CA 1
ATOM 912 C C . PRO A 1 111 ? -6.552 1.467 -5.990 1.00 73.81 111 PRO A C 1
ATOM 914 O O . PRO A 1 111 ? -5.659 1.854 -6.751 1.00 73.81 111 PRO A O 1
ATOM 917 N N . LYS A 1 112 ? -7.794 1.937 -6.058 1.00 78.88 112 LYS A N 1
ATOM 918 C CA . LYS A 1 112 ? -8.260 2.979 -6.974 1.00 78.88 112 LYS A CA 1
ATOM 919 C C . LYS A 1 112 ? -8.677 4.229 -6.210 1.00 78.88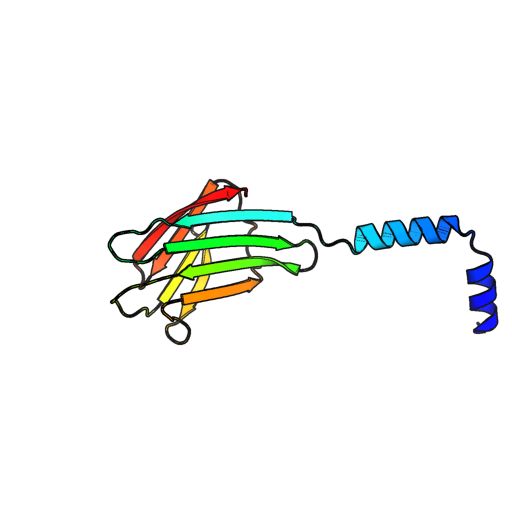 112 LYS A C 1
ATOM 921 O O . LYS A 1 112 ? -8.999 4.207 -5.026 1.00 78.88 112 LYS A O 1
ATOM 926 N N . GLU A 1 113 ? -8.710 5.338 -6.937 1.00 79.25 113 GLU A N 1
ATOM 927 C CA . GLU A 1 113 ? -9.267 6.587 -6.431 1.00 79.25 113 GLU A CA 1
ATOM 928 C C . GLU A 1 113 ? -10.737 6.394 -6.022 1.00 79.25 113 GLU A C 1
ATOM 930 O O . GLU A 1 113 ? -11.519 5.803 -6.771 1.00 79.25 113 GLU A O 1
ATOM 935 N N . ASN A 1 114 ? -11.109 6.930 -4.859 1.00 82.38 114 ASN A N 1
ATOM 936 C CA . ASN A 1 114 ? -12.402 6.757 -4.189 1.00 82.38 114 ASN A CA 1
ATOM 937 C C . ASN A 1 114 ? -12.700 5.359 -3.626 1.00 82.38 114 ASN A C 1
ATOM 939 O O . ASN A 1 114 ? -13.821 5.143 -3.162 1.00 82.38 114 ASN A O 1
ATOM 943 N N . ASP A 1 115 ? -11.736 4.437 -3.608 1.00 84.19 115 ASP A N 1
ATOM 944 C CA . ASP A 1 115 ? -11.912 3.182 -2.876 1.00 84.19 115 ASP A CA 1
ATOM 945 C C . ASP A 1 115 ? -12.115 3.462 -1.384 1.00 84.19 115 ASP A C 1
ATOM 947 O O . ASP A 1 115 ? -11.466 4.337 -0.797 1.00 84.19 115 ASP A O 1
ATOM 951 N N . GLN A 1 116 ? -13.035 2.719 -0.768 1.00 84.81 116 GLN A N 1
ATOM 952 C CA . GLN A 1 116 ? -13.355 2.886 0.642 1.00 84.81 116 GLN A CA 1
ATOM 953 C C . GLN A 1 116 ? -12.321 2.149 1.489 1.00 84.81 116 GLN A C 1
ATOM 955 O O . GLN A 1 116 ? -12.196 0.927 1.416 1.00 84.81 116 GLN A O 1
ATOM 960 N N . VAL A 1 117 ? -11.639 2.890 2.353 1.00 84.12 117 VAL A N 1
ATOM 961 C CA . VAL A 1 117 ? -10.722 2.359 3.356 1.00 84.12 117 VAL A CA 1
ATOM 962 C C . VAL A 1 117 ? -11.418 2.357 4.700 1.00 84.12 117 VAL A C 1
ATOM 964 O O . VAL A 1 117 ? -11.980 3.370 5.125 1.00 84.12 117 VAL A O 1
ATOM 967 N N . ARG A 1 118 ? -11.366 1.223 5.392 1.00 85.50 118 ARG A N 1
ATOM 968 C CA . ARG A 1 118 ? -11.855 1.084 6.763 1.00 85.50 118 ARG A CA 1
ATOM 969 C C . ARG A 1 118 ? -10.768 0.484 7.632 1.00 85.50 118 ARG A C 1
ATOM 971 O O . ARG A 1 118 ? -10.101 -0.464 7.234 1.00 85.50 118 ARG A O 1
ATOM 978 N N . VAL A 1 119 ? -10.610 1.031 8.826 1.00 79.81 119 VAL A N 1
ATOM 979 C CA . VAL A 1 119 ? -9.663 0.546 9.825 1.00 79.81 119 VAL A CA 1
ATOM 980 C C . VAL A 1 119 ? -10.463 0.062 11.014 1.00 79.81 119 VAL A C 1
ATOM 982 O O . VAL A 1 119 ? -11.201 0.825 11.651 1.00 79.81 119 VAL A O 1
ATOM 985 N N . GLU A 1 120 ? -10.325 -1.222 11.295 1.00 82.94 120 GLU A N 1
ATOM 986 C CA . GLU A 1 120 ? -10.964 -1.882 12.412 1.00 82.94 120 GLU A CA 1
ATOM 987 C C . GLU A 1 120 ? -9.961 -2.094 13.533 1.00 82.94 120 GLU A C 1
ATOM 989 O O . GLU A 1 120 ? -8.899 -2.685 13.350 1.00 82.94 120 GLU A O 1
ATOM 994 N N . ILE A 1 121 ? -10.320 -1.617 14.718 1.00 78.12 121 ILE A N 1
ATOM 995 C CA . ILE A 1 121 ? -9.543 -1.795 15.937 1.00 78.12 121 ILE A CA 1
ATOM 996 C C . ILE A 1 121 ? -10.390 -2.634 16.881 1.00 78.12 121 ILE A C 1
ATOM 998 O O . ILE A 1 121 ? -11.547 -2.304 17.141 1.00 78.12 121 ILE A O 1
ATOM 1002 N N . ASN A 1 122 ? -9.827 -3.731 17.388 1.00 79.25 122 ASN A N 1
ATOM 1003 C CA . ASN A 1 122 ? -10.534 -4.683 18.254 1.00 79.25 122 ASN A CA 1
ATOM 1004 C C . ASN A 1 122 ? -11.865 -5.195 17.644 1.00 79.25 122 ASN A C 1
ATOM 1006 O O . ASN A 1 122 ? -12.820 -5.460 18.372 1.00 79.25 122 ASN A O 1
ATOM 1010 N N . GLY A 1 123 ? -11.940 -5.312 16.310 1.00 79.25 123 GLY A N 1
ATOM 1011 C CA . GLY A 1 123 ? -13.138 -5.759 15.583 1.00 79.25 123 GLY A CA 1
ATOM 1012 C C . GLY A 1 123 ? -14.248 -4.709 15.450 1.00 79.25 123 GLY A C 1
ATOM 1013 O O . GLY A 1 123 ? -15.373 -5.054 15.102 1.00 79.25 123 GLY A O 1
ATOM 1014 N N . GLN A 1 124 ? -13.965 -3.439 15.752 1.00 79.94 124 GLN A N 1
ATOM 1015 C CA . GLN A 1 124 ? -14.878 -2.324 15.507 1.00 79.94 124 GLN A CA 1
ATOM 1016 C C . GLN A 1 124 ? -14.258 -1.355 14.508 1.00 79.94 124 GLN A C 1
ATOM 1018 O O . GLN A 1 124 ? -13.118 -0.926 14.689 1.00 79.94 124 GLN A O 1
ATOM 1023 N N . THR A 1 125 ? -15.014 -0.959 13.482 1.00 80.75 125 THR A N 1
ATOM 1024 C CA . THR A 1 125 ? -14.596 0.107 12.566 1.00 80.75 125 THR A CA 1
ATOM 1025 C C . THR A 1 125 ? -14.443 1.413 13.344 1.00 80.75 125 THR A C 1
ATOM 1027 O O . THR A 1 125 ? -15.423 1.964 13.845 1.00 80.75 125 THR A O 1
ATOM 1030 N N . ARG A 1 126 ? -13.204 1.897 13.470 1.00 77.25 126 ARG A N 1
ATOM 1031 C CA . ARG A 1 126 ? -12.886 3.162 14.154 1.00 77.25 126 ARG A CA 1
ATOM 1032 C C . ARG A 1 126 ? -12.599 4.285 13.175 1.00 77.25 126 ARG A C 1
ATOM 1034 O O . ARG A 1 126 ? -12.931 5.428 13.461 1.00 77.25 126 ARG A O 1
ATOM 1041 N N . PHE A 1 127 ? -12.042 3.957 12.013 1.00 77.88 127 PHE A N 1
ATOM 1042 C CA . PHE A 1 127 ? -11.788 4.932 10.964 1.00 77.88 127 PHE A CA 1
ATOM 1043 C C . PHE A 1 127 ? -12.343 4.443 9.634 1.00 77.88 127 PHE A C 1
ATOM 1045 O O . PHE A 1 127 ? -12.274 3.258 9.311 1.00 77.88 127 PHE A O 1
ATOM 1052 N N . SER A 1 128 ? -12.903 5.366 8.862 1.00 83.38 128 SER A N 1
ATOM 1053 C CA . SER A 1 128 ? -13.375 5.104 7.509 1.00 83.38 128 SER A CA 1
ATOM 1054 C C . SER A 1 128 ? -13.212 6.351 6.658 1.00 83.38 128 SER A C 1
ATOM 1056 O O . SER A 1 128 ? -13.487 7.455 7.129 1.00 83.38 128 SER A O 1
ATOM 1058 N N . GLY A 1 129 ? -12.803 6.177 5.413 1.00 82.94 129 GLY A N 1
ATOM 1059 C CA . GLY A 1 129 ? -12.553 7.269 4.486 1.00 82.94 129 GLY A CA 1
ATOM 1060 C C . GLY A 1 129 ? -12.369 6.733 3.079 1.00 82.94 129 GLY A C 1
ATOM 1061 O O . GLY A 1 129 ? -12.324 5.524 2.877 1.00 82.94 129 GLY A O 1
ATOM 1062 N N . ASN A 1 130 ? -12.279 7.635 2.114 1.00 84.44 130 ASN A N 1
ATOM 1063 C CA . ASN A 1 130 ? -12.020 7.270 0.729 1.00 84.44 130 ASN A CA 1
ATOM 1064 C C . ASN A 1 130 ? -10.574 7.608 0.385 1.00 84.44 130 ASN A C 1
ATOM 1066 O O . ASN A 1 130 ? -10.023 8.558 0.944 1.00 84.44 130 ASN A O 1
ATOM 1070 N N . LEU A 1 131 ? -9.983 6.850 -0.534 1.00 82.56 131 LEU A N 1
ATOM 1071 C CA . LEU A 1 131 ? -8.672 7.180 -1.073 1.00 82.56 131 LEU A CA 1
ATOM 1072 C C . LEU A 1 131 ? -8.740 8.375 -2.007 1.00 82.56 131 LEU A C 1
ATOM 1074 O O . LEU A 1 131 ? -9.556 8.410 -2.931 1.00 82.56 131 LEU A O 1
ATOM 1078 N N . TYR A 1 132 ? -7.823 9.308 -1.794 1.00 79.75 132 TYR A N 1
ATOM 1079 C CA . TYR A 1 132 ? -7.595 10.443 -2.668 1.00 79.75 132 TYR A CA 1
ATOM 1080 C C . TYR A 1 132 ? -6.228 10.306 -3.312 1.00 79.75 132 TYR A C 1
ATOM 1082 O O . TYR A 1 132 ? -5.299 9.759 -2.722 1.00 79.75 132 TYR A O 1
ATOM 1090 N N . ARG A 1 133 ? -6.122 10.762 -4.556 1.00 77.75 133 ARG A N 1
ATOM 1091 C CA . ARG A 1 133 ? -4.838 10.850 -5.240 1.00 77.75 133 ARG A CA 1
ATOM 1092 C C . ARG A 1 133 ? -4.087 12.067 -4.708 1.00 77.75 133 ARG A C 1
ATOM 1094 O O . ARG A 1 133 ? -4.658 13.158 -4.741 1.00 77.75 133 ARG A O 1
ATOM 1101 N N . ASP A 1 134 ? -2.860 11.852 -4.248 1.00 68.50 134 ASP A N 1
ATOM 1102 C CA . ASP A 1 134 ? -1.930 12.940 -3.914 1.00 68.50 134 ASP A CA 1
ATOM 1103 C C . ASP A 1 134 ? -1.321 13.558 -5.191 1.00 68.50 134 ASP A C 1
ATOM 1105 O O . ASP A 1 134 ? -1.137 12.817 -6.196 1.00 68.50 134 ASP A O 1
#

pLDDT: mean 72.48, std 10.69, range [53.47, 92.81]